Protein AF-A0A9D8Q297-F1 (afdb_monomer_lite)

pLDDT: mean 96.7, std 2.13, range [87.44, 98.5]

Structure (mmCIF, N/CA/C/O backbone):
data_AF-A0A9D8Q297-F1
#
_entry.id   AF-A0A9D8Q297-F1
#
loop_
_atom_site.group_PDB
_atom_site.id
_atom_site.type_symbol
_atom_site.label_atom_id
_atom_site.label_alt_id
_atom_site.label_comp_id
_atom_site.label_asym_id
_atom_site.label_entity_id
_atom_site.label_seq_id
_atom_site.pdbx_PDB_ins_code
_atom_site.Cartn_x
_atom_site.Cartn_y
_atom_site.Cartn_z
_atom_site.occupancy
_atom_site.B_iso_or_equiv
_atom_site.auth_seq_id
_atom_site.auth_comp_id
_atom_site.auth_asym_id
_atom_site.auth_atom_id
_atom_site.pdbx_PDB_model_num
ATOM 1 N N . MET A 1 1 ? -16.243 5.209 15.891 1.00 87.44 1 MET A N 1
ATOM 2 C CA . MET A 1 1 ? -15.924 5.134 14.449 1.00 87.44 1 MET A CA 1
ATOM 3 C C . MET A 1 1 ? -14.441 4.841 14.324 1.00 87.44 1 MET A C 1
ATOM 5 O O . MET A 1 1 ? -13.680 5.460 15.055 1.00 87.44 1 MET A O 1
ATOM 9 N N . LEU A 1 2 ? -14.050 3.884 13.483 1.00 93.62 2 LEU A N 1
ATOM 10 C CA . LEU A 1 2 ? -12.647 3.517 13.263 1.00 93.62 2 LEU A CA 1
ATOM 11 C C . LEU A 1 2 ? -12.242 3.921 11.841 1.00 93.62 2 LEU A C 1
ATOM 13 O O . LEU A 1 2 ? -13.063 3.824 10.933 1.00 93.62 2 LEU A O 1
ATOM 17 N N . ILE A 1 3 ? -11.004 4.388 11.666 1.00 95.62 3 ILE A N 1
ATOM 18 C CA . ILE A 1 3 ? -10.417 4.721 10.362 1.00 95.62 3 ILE A CA 1
ATOM 19 C C . ILE A 1 3 ? -9.138 3.905 10.216 1.00 95.62 3 ILE A C 1
ATOM 21 O O . ILE A 1 3 ? -8.272 3.955 11.089 1.00 95.62 3 ILE A O 1
ATOM 25 N N . PHE A 1 4 ? -9.024 3.191 9.102 1.00 96.81 4 PHE A N 1
ATOM 26 C CA . PHE A 1 4 ? -7.828 2.453 8.722 1.00 96.81 4 PHE A CA 1
ATOM 27 C C . PHE A 1 4 ? -7.175 3.139 7.525 1.00 96.81 4 PHE A C 1
ATOM 29 O O . PHE A 1 4 ? -7.861 3.594 6.611 1.00 96.81 4 PHE A O 1
ATOM 36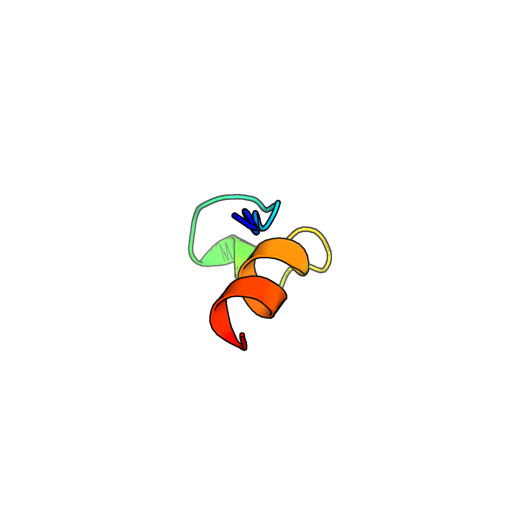 N N . ALA A 1 5 ? -5.850 3.239 7.550 1.00 96.94 5 ALA A N 1
ATOM 37 C CA . ALA A 1 5 ? -5.065 3.830 6.479 1.00 96.94 5 ALA A CA 1
ATOM 38 C C . ALA A 1 5 ? -3.817 2.981 6.233 1.00 96.94 5 ALA A C 1
ATOM 40 O O . ALA A 1 5 ? -3.100 2.626 7.168 1.00 96.94 5 ALA A O 1
ATOM 41 N N . GLY A 1 6 ? -3.558 2.683 4.964 1.00 97.75 6 GLY A N 1
ATOM 42 C CA . GLY A 1 6 ? -2.357 1.997 4.515 1.00 97.75 6 GLY A CA 1
ATOM 43 C C . GLY A 1 6 ? -1.370 3.014 3.966 1.00 97.75 6 GLY A C 1
ATOM 44 O O . GLY A 1 6 ? -1.739 3.814 3.115 1.00 97.75 6 GLY A O 1
ATOM 45 N N . LEU A 1 7 ? -0.121 2.996 4.429 1.00 98.06 7 LEU A N 1
ATOM 46 C CA . LEU A 1 7 ? 0.957 3.785 3.826 1.00 98.06 7 LEU A CA 1
ATOM 47 C C . LEU A 1 7 ? 1.675 2.968 2.741 1.00 98.06 7 LEU A C 1
ATOM 49 O O . LEU A 1 7 ? 1.841 1.751 2.873 1.00 98.06 7 LEU A O 1
ATOM 53 N N . GLY A 1 8 ? 2.101 3.643 1.671 1.00 97.50 8 GLY A N 1
ATOM 54 C CA . GLY A 1 8 ? 2.786 3.025 0.540 1.00 97.50 8 GLY A CA 1
ATOM 55 C C . GLY A 1 8 ? 3.100 4.012 -0.585 1.00 97.50 8 GLY A C 1
ATOM 56 O O . GLY A 1 8 ? 2.700 5.175 -0.548 1.00 97.50 8 GLY A O 1
ATOM 57 N N . ASN A 1 9 ? 3.824 3.531 -1.597 1.00 98.50 9 ASN A N 1
ATOM 58 C CA . ASN A 1 9 ? 4.136 4.281 -2.813 1.00 98.50 9 ASN A CA 1
ATOM 59 C C . ASN A 1 9 ? 3.187 3.897 -3.964 1.00 98.50 9 ASN A C 1
ATOM 61 O O . ASN A 1 9 ? 2.943 2.703 -4.165 1.00 98.50 9 ASN A O 1
ATOM 65 N N . PRO A 1 10 ? 2.697 4.861 -4.762 1.00 97.12 10 PRO A N 1
ATOM 66 C CA . PRO A 1 10 ? 1.816 4.582 -5.893 1.00 97.12 10 PRO A CA 1
ATOM 67 C C . PRO A 1 10 ? 2.565 3.931 -7.067 1.00 97.12 10 PRO A C 1
ATOM 69 O O . PRO A 1 10 ? 3.763 4.132 -7.249 1.00 97.12 10 PRO A O 1
ATOM 72 N N . GLY A 1 11 ? 1.835 3.195 -7.909 1.00 97.06 11 GLY A N 1
ATOM 73 C CA . GLY A 1 11 ? 2.347 2.598 -9.148 1.00 97.06 11 GLY A CA 1
ATOM 74 C C . GLY A 1 11 ? 2.675 1.102 -9.045 1.00 97.06 11 GLY A C 1
ATOM 75 O O . GLY A 1 11 ? 3.150 0.603 -8.025 1.00 97.06 11 GLY A O 1
ATOM 76 N N . THR A 1 12 ? 2.457 0.372 -10.144 1.00 95.94 12 THR A N 1
ATOM 77 C CA . THR A 1 12 ? 2.562 -1.102 -10.210 1.00 95.94 12 THR A CA 1
ATOM 78 C C . THR A 1 12 ? 3.958 -1.630 -9.887 1.00 95.94 12 THR A C 1
ATOM 80 O O . THR A 1 12 ? 4.099 -2.707 -9.311 1.00 95.94 12 THR A O 1
ATOM 83 N N . ARG A 1 13 ? 4.999 -0.839 -10.169 1.00 97.44 13 ARG A N 1
ATOM 84 C CA . ARG A 1 13 ? 6.389 -1.156 -9.817 1.00 97.44 13 ARG A CA 1
ATOM 85 C C . ARG A 1 13 ? 6.605 -1.308 -8.304 1.00 97.44 13 ARG A C 1
ATOM 87 O O . ARG A 1 13 ? 7.520 -2.018 -7.896 1.00 97.44 13 ARG A O 1
ATOM 94 N N . HIS A 1 14 ? 5.793 -0.650 -7.477 1.00 96.19 14 HIS A N 1
ATOM 95 C CA 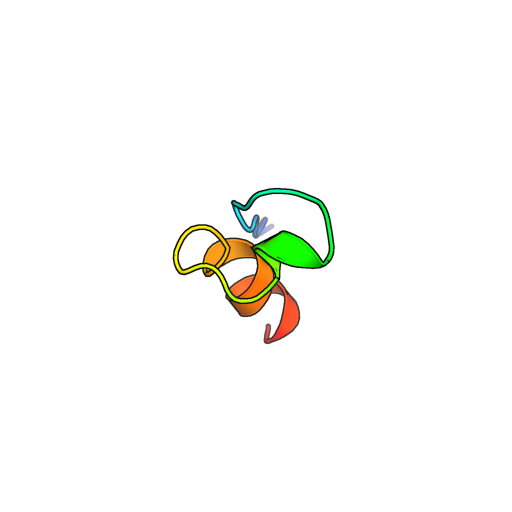. HIS A 1 14 ? 5.951 -0.631 -6.020 1.00 96.19 14 HIS A CA 1
ATOM 96 C C . HIS A 1 14 ? 5.012 -1.588 -5.279 1.00 96.19 14 HIS A C 1
ATOM 98 O O . HIS A 1 14 ? 5.171 -1.757 -4.072 1.00 96.19 14 HIS A O 1
ATOM 104 N N . ALA A 1 15 ? 4.103 -2.267 -5.989 1.00 95.31 15 ALA A N 1
ATOM 105 C CA . ALA A 1 15 ? 3.017 -3.051 -5.398 1.00 95.31 15 ALA A CA 1
ATOM 106 C C . ALA A 1 15 ? 3.477 -4.109 -4.376 1.00 95.31 15 ALA A C 1
ATOM 108 O O . ALA A 1 15 ? 2.794 -4.331 -3.388 1.00 95.31 15 ALA A O 1
ATOM 109 N N . ARG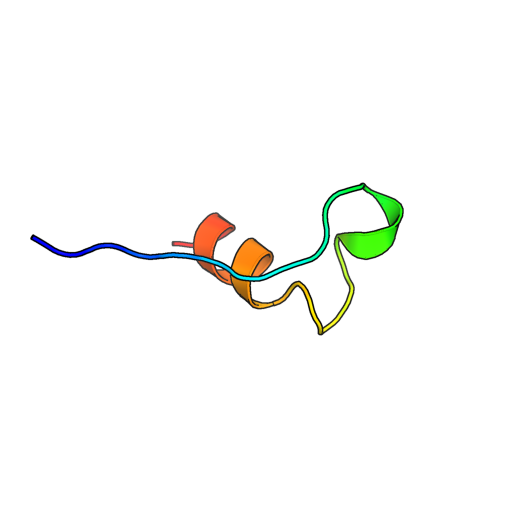 A 1 16 ? 4.652 -4.727 -4.571 1.00 96.56 16 ARG A N 1
ATOM 110 C CA . ARG A 1 16 ? 5.210 -5.748 -3.655 1.00 96.56 16 ARG A CA 1
ATOM 111 C C . ARG A 1 16 ? 6.441 -5.283 -2.879 1.00 96.56 16 ARG A C 1
ATOM 113 O O . ARG A 1 16 ? 7.235 -6.096 -2.407 1.00 96.56 16 ARG A O 1
ATOM 120 N N . ASN A 1 17 ? 6.649 -3.974 -2.774 1.00 97.75 17 ASN A N 1
ATOM 121 C CA . ASN A 1 17 ? 7.706 -3.444 -1.925 1.00 97.75 17 ASN A CA 1
ATOM 122 C C . ASN A 1 17 ? 7.299 -3.583 -0.448 1.00 97.75 17 ASN A C 1
ATOM 124 O O . ASN A 1 17 ? 6.149 -3.350 -0.092 1.00 97.75 17 ASN A O 1
ATOM 128 N N . ARG A 1 18 ? 8.260 -3.872 0.435 1.00 97.50 18 ARG A N 1
ATOM 129 C CA . ARG A 1 18 ? 8.057 -3.880 1.894 1.00 97.50 18 ARG A CA 1
ATOM 130 C C . ARG A 1 18 ? 7.512 -2.543 2.413 1.00 97.50 18 ARG A C 1
ATOM 132 O O . ARG A 1 18 ? 6.739 -2.526 3.360 1.00 97.50 18 ARG A O 1
ATOM 139 N N . HIS A 1 19 ? 7.856 -1.436 1.751 1.00 97.88 19 HIS A N 1
ATOM 140 C CA . HIS A 1 19 ? 7.307 -0.109 2.054 1.00 97.88 19 HIS A CA 1
ATOM 141 C C . HIS A 1 19 ? 5.793 0.019 1.776 1.00 97.88 19 HIS A C 1
ATOM 143 O O . HIS A 1 19 ? 5.159 0.928 2.291 1.00 97.88 19 HIS A O 1
ATOM 149 N N . ASN A 1 20 ? 5.210 -0.893 0.991 1.00 98.38 20 ASN A N 1
ATOM 150 C CA . ASN A 1 20 ? 3.786 -0.933 0.652 1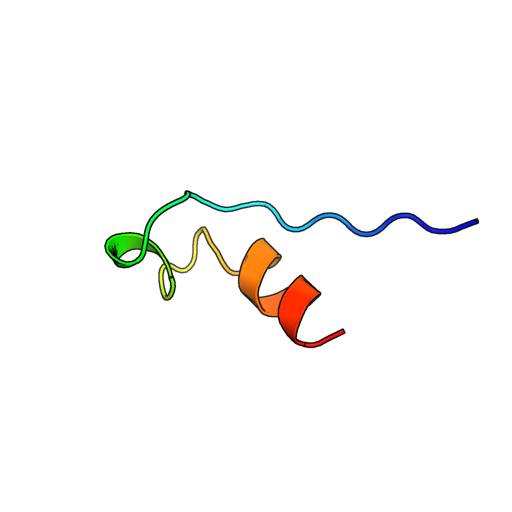.00 98.38 20 ASN A CA 1
ATOM 151 C C . ASN A 1 20 ? 3.007 -1.965 1.488 1.00 98.38 20 ASN A C 1
ATOM 153 O O . ASN A 1 20 ? 1.867 -2.279 1.154 1.00 98.38 20 ASN A O 1
ATOM 157 N N . ILE A 1 21 ? 3.585 -2.487 2.581 1.00 97.94 21 ILE A N 1
ATOM 158 C CA . ILE A 1 21 ? 2.879 -3.413 3.483 1.00 97.94 21 ILE A CA 1
ATOM 159 C C . ILE A 1 21 ? 1.576 -2.803 4.019 1.00 97.94 21 ILE A C 1
ATOM 161 O O . ILE A 1 21 ? 0.606 -3.525 4.191 1.00 97.94 21 ILE A O 1
ATOM 165 N N . GLY A 1 22 ? 1.523 -1.479 4.214 1.00 98.12 22 GLY A N 1
ATOM 166 C CA . GLY A 1 22 ? 0.307 -0.789 4.638 1.00 98.12 22 GLY A CA 1
ATOM 167 C C . GLY A 1 22 ? -0.813 -0.861 3.598 1.00 98.12 22 GLY A C 1
ATOM 168 O O . GLY A 1 22 ? -1.945 -1.138 3.969 1.00 98.12 22 GLY A O 1
ATOM 169 N N . PHE A 1 23 ? -0.505 -0.651 2.311 1.00 98.06 23 PHE A N 1
ATOM 170 C CA . PHE A 1 23 ? -1.478 -0.843 1.223 1.00 98.06 23 PHE A CA 1
ATOM 171 C C . PHE A 1 23 ? -1.959 -2.299 1.175 1.00 98.06 23 PHE A C 1
ATOM 173 O O . PHE A 1 23 ? -3.157 -2.535 1.234 1.00 98.06 23 PHE A O 1
ATOM 180 N 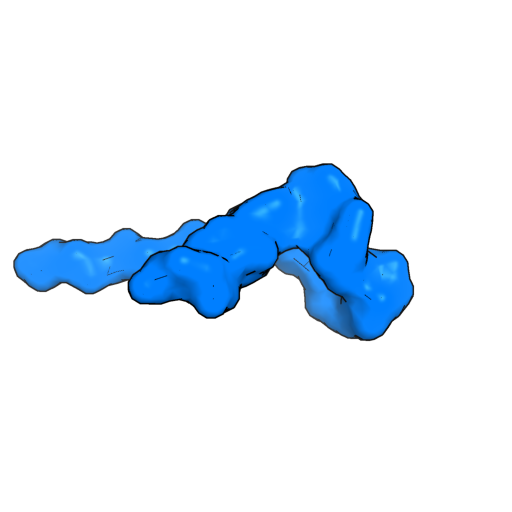N . MET A 1 24 ? -1.031 -3.265 1.176 1.00 97.81 24 MET A N 1
ATOM 181 C CA . MET A 1 24 ? -1.381 -4.693 1.130 1.00 97.81 24 MET A CA 1
ATOM 182 C C . MET A 1 24 ? -2.214 -5.133 2.340 1.00 97.81 24 MET A C 1
ATOM 184 O O . MET A 1 24 ? -3.112 -5.944 2.198 1.00 97.81 24 MET A O 1
ATOM 188 N N . ALA A 1 25 ? -1.937 -4.604 3.533 1.00 98.06 25 ALA A N 1
ATOM 189 C CA . ALA A 1 25 ? -2.705 -4.936 4.727 1.00 98.06 25 ALA A CA 1
ATOM 190 C C . ALA A 1 25 ? -4.136 -4.391 4.666 1.00 98.06 25 ALA A C 1
ATOM 192 O O . ALA A 1 25 ? -5.046 -5.08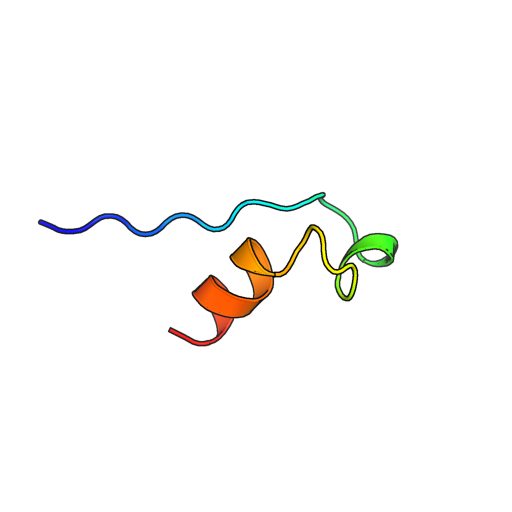1 5.098 1.00 98.06 25 ALA A O 1
ATOM 193 N N . VAL A 1 26 ? -4.340 -3.175 4.146 1.00 97.75 26 VAL A N 1
ATOM 194 C CA . VAL A 1 26 ? -5.688 -2.601 4.002 1.00 97.75 26 VAL A CA 1
ATOM 195 C C . VAL A 1 26 ? -6.494 -3.310 2.916 1.00 97.75 26 VAL A C 1
ATOM 197 O O . VAL A 1 26 ? -7.701 -3.423 3.070 1.00 97.75 26 VAL A O 1
ATOM 200 N N . ASP A 1 27 ? -5.850 -3.820 1.865 1.00 96.44 27 ASP A N 1
ATOM 201 C CA . ASP A 1 27 ? -6.529 -4.607 0.826 1.00 96.44 27 ASP A CA 1
ATOM 202 C C . ASP A 1 27 ? -7.045 -5.969 1.343 1.00 96.44 27 ASP A C 1
ATOM 204 O O . ASP A 1 27 ? -7.994 -6.517 0.786 1.00 96.44 27 ASP A O 1
ATOM 208 N N . GLU A 1 28 ? -6.428 -6.519 2.395 1.00 96.94 28 GLU A N 1
ATOM 209 C CA . GLU A 1 28 ? -6.765 -7.826 2.990 1.00 96.94 28 GLU A CA 1
ATOM 210 C C . GLU A 1 28 ? -7.697 -7.725 4.220 1.00 96.94 28 GLU A C 1
ATOM 212 O O . GLU A 1 28 ? -8.008 -8.745 4.842 1.00 96.94 28 GLU A O 1
ATOM 217 N N . ILE A 1 29 ? -8.117 -6.509 4.601 1.00 93.75 29 ILE A N 1
ATOM 218 C CA . ILE A 1 29 ? -9.061 -6.227 5.704 1.00 93.75 29 ILE A CA 1
ATOM 219 C C . ILE A 1 29 ? -10.451 -5.943 5.135 1.00 93.75 29 ILE A C 1
ATOM 221 O O . ILE A 1 29 ? -11.420 -6.530 5.671 1.00 93.75 29 ILE A O 1
#

Foldseek 3Di:
DDDQFFAFDDDPVGCPPPRRVRVVVVVVD

Secondary structure (DSSP, 8-state):
----------SGGGTT-GGGHHHHHHHT-

Radius of gyration: 9.64 Å; chains: 1; bounding box: 24×13×25 Å

Sequence (29 aa):
MLIFAGLGNPGTRHARNRHNIGFMAVDEI